Protein AF-A0A832EN21-F1 (afdb_monomer_lite)

Structure (mmCIF, N/CA/C/O backbone):
data_AF-A0A832EN21-F1
#
_entry.id   AF-A0A832EN21-F1
#
loop_
_atom_site.group_PDB
_atom_site.id
_atom_site.type_symbol
_atom_site.label_atom_id
_atom_site.label_alt_id
_atom_site.label_comp_id
_atom_site.label_asym_id
_atom_site.label_entity_id
_atom_site.label_seq_id
_atom_site.pdbx_PDB_ins_code
_atom_site.Cartn_x
_atom_site.Cartn_y
_atom_site.Cartn_z
_atom_site.occupancy
_atom_site.B_iso_or_equiv
_atom_site.auth_seq_id
_atom_site.auth_comp_id
_atom_site.auth_asym_id
_atom_site.auth_atom_id
_atom_site.pdbx_PDB_model_num
ATOM 1 N N . ALA A 1 1 ? -21.993 13.670 11.247 1.00 65.75 1 ALA A N 1
ATOM 2 C CA . ALA A 1 1 ? -22.949 13.186 12.276 1.00 65.75 1 ALA A CA 1
ATOM 3 C C . ALA A 1 1 ? -23.678 11.908 11.841 1.00 65.75 1 ALA A C 1
ATOM 5 O O . ALA A 1 1 ? -23.383 10.857 12.395 1.00 65.75 1 ALA A O 1
ATOM 6 N N . ALA A 1 2 ? -24.579 11.942 10.846 1.00 75.06 2 ALA A N 1
ATOM 7 C CA . ALA A 1 2 ? -25.246 10.722 10.356 1.00 75.06 2 ALA A CA 1
ATOM 8 C C . ALA A 1 2 ? -24.295 9.800 9.564 1.00 75.06 2 ALA A C 1
ATOM 10 O O . ALA A 1 2 ? -24.252 8.598 9.813 1.00 75.06 2 ALA A O 1
ATOM 11 N N . HIS A 1 3 ? -23.474 10.382 8.680 1.00 82.56 3 HIS A N 1
ATOM 12 C CA . HIS A 1 3 ? -22.449 9.660 7.919 1.00 82.56 3 HIS A CA 1
ATOM 13 C C . HIS A 1 3 ? -21.418 8.976 8.836 1.00 82.56 3 HIS A C 1
ATOM 15 O O . HIS A 1 3 ? -21.145 7.794 8.669 1.00 82.56 3 HIS A O 1
ATOM 21 N N . ASP A 1 4 ? -20.924 9.672 9.865 1.00 88.00 4 ASP A N 1
ATOM 22 C CA . ASP A 1 4 ? -19.976 9.139 10.856 1.00 88.00 4 ASP A CA 1
ATOM 23 C C . ASP A 1 4 ? -20.542 7.911 11.583 1.00 88.00 4 ASP A C 1
ATOM 25 O O . ASP A 1 4 ? -19.839 6.921 11.768 1.00 88.00 4 ASP A O 1
ATOM 29 N N . LYS A 1 5 ? -21.830 7.945 11.957 1.00 88.50 5 LYS A N 1
ATOM 30 C CA . LYS A 1 5 ? -22.498 6.823 12.627 1.00 88.50 5 LYS A CA 1
ATOM 31 C C . LYS A 1 5 ? -22.620 5.607 11.707 1.00 88.50 5 LYS A C 1
ATOM 33 O O . LYS A 1 5 ? -22.396 4.487 12.159 1.00 88.50 5 LYS A O 1
ATOM 38 N N . ALA A 1 6 ? -22.954 5.822 10.434 1.00 91.88 6 ALA A N 1
ATOM 39 C CA . ALA A 1 6 ? -23.029 4.749 9.447 1.00 91.88 6 ALA A CA 1
ATOM 40 C C . ALA A 1 6 ? -21.651 4.115 9.194 1.00 91.88 6 ALA A C 1
ATOM 42 O O . ALA A 1 6 ? -21.524 2.893 9.248 1.00 91.88 6 ALA A O 1
ATOM 43 N N . VAL A 1 7 ? -20.612 4.938 9.003 1.00 90.81 7 VAL A N 1
ATOM 44 C CA . VAL A 1 7 ? -19.226 4.473 8.828 1.00 90.81 7 VAL A CA 1
ATOM 45 C C . VAL A 1 7 ? -18.762 3.688 10.051 1.00 90.81 7 VAL A C 1
ATOM 47 O O . VAL A 1 7 ? -18.293 2.564 9.911 1.00 90.81 7 VAL A O 1
ATOM 50 N N . HIS A 1 8 ? -18.950 4.226 11.256 1.00 95.00 8 HIS A N 1
ATOM 51 C CA . HIS A 1 8 ? -18.563 3.534 12.482 1.00 95.00 8 HIS A CA 1
ATOM 52 C C . HIS A 1 8 ? -19.298 2.199 12.655 1.00 95.00 8 HIS A C 1
ATOM 54 O O . HIS A 1 8 ? -18.676 1.186 12.969 1.00 95.00 8 HIS A O 1
ATOM 60 N N . GLY A 1 9 ? -20.610 2.170 12.391 1.00 96.50 9 GLY A N 1
ATOM 61 C CA . GLY A 1 9 ? -21.402 0.942 12.433 1.00 96.50 9 GLY A CA 1
ATOM 62 C C . GLY A 1 9 ? -20.888 -0.124 11.462 1.00 96.50 9 GLY A C 1
ATOM 63 O O . GLY A 1 9 ? -20.750 -1.286 11.847 1.00 96.50 9 GLY A O 1
ATOM 64 N N . PHE A 1 10 ? -20.538 0.273 10.237 1.00 96.00 10 PHE A N 1
ATOM 65 C CA . PHE A 1 1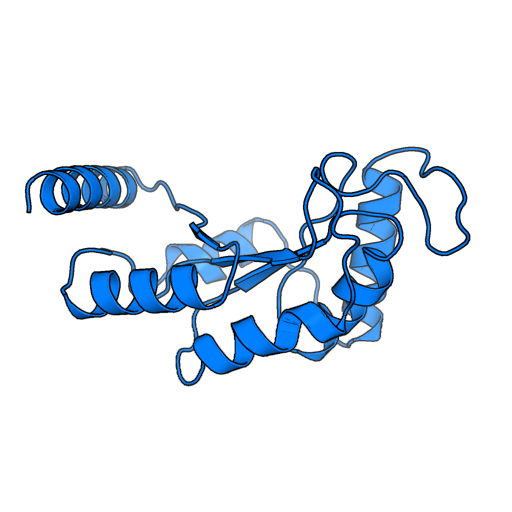0 ? -19.942 -0.620 9.245 1.00 96.00 10 PHE A CA 1
ATOM 66 C C . PHE A 1 10 ? -18.578 -1.157 9.696 1.00 96.00 10 PHE A C 1
ATOM 68 O O . PHE A 1 10 ? -18.353 -2.365 9.670 1.00 96.00 10 PHE A O 1
ATOM 75 N N . LEU A 1 11 ? -17.685 -0.293 10.184 1.00 96.06 11 LEU A N 1
ATOM 76 C CA . LEU A 1 11 ? -16.359 -0.709 10.648 1.00 96.06 11 LEU A CA 1
ATOM 77 C C . LEU A 1 11 ? -16.427 -1.623 11.882 1.00 96.06 11 LEU A C 1
ATOM 79 O O . LEU A 1 11 ? -15.644 -2.567 11.995 1.00 96.06 11 LEU A O 1
ATOM 83 N N . LEU A 1 12 ? -17.384 -1.395 12.787 1.00 96.38 12 LEU A N 1
ATOM 84 C CA . LEU A 1 12 ? -17.645 -2.303 13.906 1.00 96.38 12 LEU A CA 1
ATOM 85 C C . LEU A 1 12 ? -18.131 -3.670 13.428 1.00 96.38 12 LEU A C 1
ATOM 87 O O . LEU A 1 12 ? -17.735 -4.688 13.994 1.00 96.38 12 LEU A O 1
ATOM 91 N N . TRP A 1 13 ? -18.991 -3.706 12.410 1.00 97.31 13 TRP A N 1
ATOM 92 C CA . TRP A 1 13 ? -19.431 -4.960 11.810 1.00 97.31 13 TRP A CA 1
ATOM 93 C C . TRP A 1 13 ? -18.259 -5.726 11.178 1.00 97.31 13 TRP A C 1
ATOM 95 O O . TRP A 1 13 ? -18.125 -6.920 11.445 1.00 97.31 13 TRP A O 1
ATOM 105 N N . LEU A 1 14 ? -17.366 -5.046 10.445 1.00 96.12 14 LEU A N 1
ATOM 106 C CA . LEU A 1 14 ? -16.139 -5.652 9.909 1.00 96.12 14 LEU A CA 1
ATOM 107 C C . LEU A 1 14 ? -15.291 -6.273 11.026 1.00 96.12 14 LEU A C 1
ATOM 109 O O . LEU A 1 14 ? -14.972 -7.458 10.971 1.00 96.12 14 LEU A O 1
ATOM 113 N N . LYS A 1 15 ? -15.015 -5.510 12.094 1.00 93.25 15 LYS A N 1
ATOM 114 C CA . LYS A 1 15 ? -14.252 -6.013 13.246 1.00 93.25 15 LYS A CA 1
ATOM 115 C C . LYS A 1 15 ? -14.908 -7.244 13.879 1.00 93.25 15 LYS A C 1
ATOM 117 O O . LYS A 1 15 ? -14.237 -8.242 14.116 1.00 93.25 15 LYS A O 1
ATOM 122 N N . LYS A 1 16 ? -16.224 -7.205 14.118 1.00 95.31 16 LYS A N 1
ATOM 123 C CA . LYS A 1 16 ? -16.978 -8.318 14.731 1.00 95.31 16 LYS A CA 1
ATOM 124 C C . LYS A 1 16 ? -17.014 -9.581 13.872 1.00 95.31 16 LYS A C 1
ATOM 126 O O . LYS A 1 16 ? -17.159 -10.669 14.416 1.00 95.31 16 LYS A O 1
ATOM 131 N N . THR A 1 17 ? -16.914 -9.439 12.554 1.00 96.06 17 THR A N 1
ATOM 132 C CA . THR A 1 17 ? -16.940 -10.554 11.596 1.00 96.06 17 THR A CA 1
ATOM 133 C C . THR A 1 17 ? -15.545 -11.036 11.196 1.00 96.06 17 THR A C 1
ATOM 135 O O . THR A 1 17 ? -15.431 -11.938 10.371 1.00 96.06 17 THR A O 1
ATOM 138 N N . GLY A 1 18 ? -14.481 -10.471 11.781 1.00 91.12 18 GLY A N 1
ATOM 139 C CA . GLY A 1 18 ? -13.101 -10.837 11.453 1.00 91.12 18 GLY A CA 1
ATOM 140 C C . GLY A 1 18 ? -12.649 -10.355 10.071 1.00 91.12 18 GLY A C 1
ATOM 141 O O . GLY A 1 18 ? -11.702 -10.906 9.513 1.00 91.12 18 GLY A O 1
ATOM 142 N N . ILE A 1 19 ? -13.316 -9.345 9.504 1.00 93.19 19 ILE A N 1
ATOM 143 C CA . ILE A 1 19 ? -12.929 -8.736 8.232 1.00 93.19 19 ILE A CA 1
ATOM 144 C C . ILE A 1 19 ? -12.003 -7.563 8.514 1.00 93.19 19 ILE A C 1
ATOM 146 O O . ILE A 1 19 ? -12.347 -6.628 9.240 1.00 93.19 19 ILE A O 1
ATOM 150 N N . TRP A 1 20 ? -10.845 -7.581 7.867 1.00 91.12 20 TRP A N 1
ATOM 151 C CA . TRP A 1 20 ? -9.901 -6.485 7.945 1.00 91.12 20 TRP A CA 1
ATOM 152 C C . TRP A 1 20 ? -9.991 -5.568 6.721 1.00 91.12 20 TRP A C 1
ATOM 154 O O . TRP A 1 20 ? -9.616 -5.979 5.620 1.00 91.12 20 TRP A O 1
ATOM 164 N N . PRO A 1 21 ? -10.433 -4.310 6.894 1.00 93.75 21 PRO A N 1
ATOM 165 C CA . PRO A 1 21 ? -10.328 -3.301 5.851 1.00 93.75 21 PRO A CA 1
ATOM 166 C C . PRO A 1 21 ? -8.894 -2.797 5.623 1.00 93.75 21 PRO A C 1
ATOM 168 O O . PRO A 1 21 ? -8.209 -2.349 6.542 1.00 93.75 21 PRO A O 1
ATOM 171 N N . GLN A 1 22 ? -8.496 -2.735 4.356 1.00 95.69 22 GLN A N 1
ATOM 172 C CA . GLN A 1 22 ? -7.414 -1.865 3.907 1.00 95.69 22 GLN A CA 1
ATOM 173 C C . GLN A 1 22 ? -8.005 -0.500 3.525 1.00 95.69 22 GLN A C 1
ATOM 175 O O . GLN A 1 22 ? -8.864 -0.411 2.648 1.00 95.69 22 GLN A O 1
ATOM 180 N N . PHE A 1 23 ? -7.559 0.562 4.191 1.00 96.94 23 PHE A N 1
ATOM 181 C CA . PHE A 1 23 ? -7.996 1.932 3.941 1.00 96.94 23 PHE A CA 1
ATOM 182 C C . PHE A 1 23 ? -7.195 2.523 2.782 1.00 96.94 23 PHE A C 1
ATOM 184 O O . PHE A 1 23 ? -5.980 2.689 2.879 1.00 96.94 23 PHE A O 1
ATOM 191 N N . ILE A 1 24 ? -7.878 2.836 1.683 1.00 97.06 24 ILE A N 1
ATOM 192 C CA . ILE A 1 24 ? -7.267 3.451 0.502 1.00 97.06 24 ILE A CA 1
ATOM 193 C C . ILE A 1 24 ? -7.197 4.964 0.715 1.00 97.06 24 ILE A C 1
ATOM 195 O O . ILE A 1 24 ? -8.202 5.590 1.047 1.00 97.06 24 ILE A O 1
ATOM 199 N N . VAL A 1 25 ? -6.008 5.533 0.534 1.00 96.38 25 VAL A N 1
ATOM 200 C CA . VAL A 1 25 ? -5.691 6.937 0.810 1.00 96.38 25 VAL A CA 1
ATOM 201 C C . VAL A 1 25 ? -5.087 7.546 -0.457 1.00 96.38 25 VAL A C 1
ATOM 203 O O . VAL A 1 25 ? -4.049 7.077 -0.934 1.00 96.38 25 VAL A O 1
ATOM 206 N N . TYR A 1 26 ? -5.725 8.580 -1.012 1.00 95.12 26 TYR A N 1
ATOM 207 C CA . TYR A 1 26 ? -5.331 9.175 -2.297 1.00 95.12 26 TYR A CA 1
ATOM 208 C C . TYR A 1 26 ? -4.450 10.416 -2.164 1.00 95.12 26 TYR A C 1
ATOM 210 O O . TYR A 1 26 ? -3.808 10.821 -3.136 1.00 95.12 26 TYR A O 1
ATOM 218 N N . ASP A 1 27 ? -4.427 11.029 -0.983 1.00 94.50 27 ASP A N 1
ATOM 219 C CA . ASP A 1 27 ? -3.538 12.133 -0.639 1.00 94.50 27 ASP A CA 1
ATOM 220 C C . ASP A 1 27 ? -3.362 12.276 0.884 1.00 94.50 27 ASP A C 1
ATOM 222 O O . ASP A 1 27 ? -3.954 11.557 1.692 1.00 94.50 27 ASP A O 1
ATOM 226 N N . ALA A 1 28 ? -2.521 13.226 1.295 1.00 93.50 28 ALA A N 1
ATOM 227 C CA . ALA A 1 28 ? -2.285 13.520 2.706 1.00 93.50 28 ALA A CA 1
ATOM 228 C C . ALA A 1 28 ? -3.548 14.008 3.451 1.00 93.50 28 ALA A C 1
ATOM 230 O O . ALA A 1 28 ? -3.641 13.829 4.666 1.00 93.50 28 ALA A O 1
ATOM 231 N N . GLY A 1 29 ? -4.520 14.604 2.752 1.00 95.75 29 GLY A N 1
ATOM 232 C CA . GLY A 1 29 ? -5.781 15.065 3.335 1.00 95.75 29 GLY A CA 1
ATOM 233 C C . GLY A 1 29 ? -6.688 13.905 3.744 1.00 95.75 29 GLY A C 1
ATOM 234 O O . GLY A 1 29 ? -7.263 13.929 4.836 1.00 95.75 29 GLY A O 1
ATOM 235 N N . ASP A 1 30 ? -6.750 12.847 2.932 1.00 95.75 30 ASP A N 1
ATOM 236 C CA . ASP A 1 30 ? -7.429 11.598 3.299 1.00 95.75 30 ASP A CA 1
ATOM 237 C C . ASP A 1 30 ? -6.832 10.990 4.575 1.00 95.75 30 ASP A C 1
ATOM 239 O O . ASP A 1 30 ? -7.565 10.560 5.471 1.00 95.75 30 ASP A O 1
ATOM 243 N N . LEU A 1 31 ? -5.500 11.007 4.703 1.00 95.06 31 LEU A N 1
ATOM 244 C CA . LEU A 1 31 ? -4.824 10.482 5.887 1.00 95.06 31 LEU A CA 1
ATOM 245 C C . LEU A 1 31 ? -5.110 11.326 7.133 1.00 95.06 31 LEU A C 1
ATOM 247 O O . LEU A 1 31 ? -5.390 10.776 8.198 1.00 95.06 31 LEU A O 1
ATOM 251 N N . GLN A 1 32 ? -5.104 12.654 7.010 1.00 95.25 32 GLN A N 1
ATOM 252 C CA . GLN A 1 32 ? -5.491 13.552 8.103 1.00 95.25 32 GLN A CA 1
ATOM 253 C C . GLN A 1 32 ? -6.930 13.295 8.561 1.00 95.25 32 GLN A C 1
ATOM 255 O O . GLN A 1 32 ? -7.193 13.227 9.763 1.00 95.25 32 GLN A O 1
ATOM 260 N N . ARG A 1 33 ? -7.857 13.078 7.621 1.00 94.44 33 ARG A N 1
ATOM 261 C CA . ARG A 1 33 ? -9.239 12.711 7.945 1.00 94.44 33 ARG A CA 1
ATOM 262 C C . ARG A 1 33 ? -9.310 11.364 8.662 1.00 94.44 33 ARG A C 1
ATOM 264 O O . ARG A 1 33 ? -10.020 11.251 9.657 1.00 94.44 33 ARG A O 1
ATOM 271 N N . LEU A 1 34 ? -8.578 10.353 8.197 1.00 95.38 34 LEU A N 1
ATOM 272 C CA . LEU A 1 34 ? -8.538 9.047 8.859 1.00 95.38 34 LEU A CA 1
ATOM 273 C C . LEU A 1 34 ? -7.994 9.158 10.294 1.00 95.38 34 LEU A C 1
ATOM 275 O O . LEU A 1 34 ? -8.541 8.533 11.201 1.00 95.38 34 LEU A O 1
ATOM 279 N N . ARG A 1 35 ? -6.973 9.997 10.515 1.00 95.00 35 ARG A N 1
ATOM 280 C CA . ARG A 1 35 ? -6.425 10.303 11.846 1.00 95.00 35 ARG A CA 1
ATOM 281 C C . ARG A 1 35 ? -7.447 10.966 12.765 1.00 95.00 35 ARG A C 1
ATOM 283 O O . ARG A 1 35 ? -7.553 10.548 13.914 1.00 95.00 35 ARG A O 1
ATOM 290 N N . ASP A 1 36 ? -8.210 11.945 12.276 1.00 94.81 36 ASP A N 1
ATOM 291 C CA . ASP A 1 36 ? -9.306 12.560 13.043 1.00 94.81 36 ASP A CA 1
ATOM 292 C C . ASP A 1 36 ? -10.352 11.514 13.453 1.00 94.81 36 ASP A C 1
ATOM 294 O O . ASP A 1 36 ? -10.687 11.384 14.630 1.00 94.81 36 ASP A O 1
ATOM 298 N N . LEU A 1 37 ? -10.814 10.703 12.496 1.00 94.50 37 LEU A N 1
ATOM 299 C CA . LEU A 1 37 ? -11.799 9.652 12.757 1.00 94.50 37 LEU A CA 1
ATOM 300 C C . LEU A 1 37 ? -11.280 8.623 13.770 1.00 94.50 37 LEU A C 1
ATOM 302 O O . LEU A 1 37 ? -12.029 8.199 14.650 1.00 94.50 37 LEU A O 1
ATOM 306 N N . HIS A 1 38 ? -10.006 8.239 13.673 1.00 95.38 38 HIS A N 1
ATOM 307 C CA . HIS A 1 38 ? -9.367 7.343 14.634 1.00 95.38 38 HIS A CA 1
ATOM 308 C C . HIS A 1 38 ? -9.257 7.988 16.024 1.00 95.38 38 HIS A C 1
ATOM 310 O O . HIS A 1 38 ? -9.661 7.379 17.010 1.00 95.38 38 HIS A O 1
ATOM 316 N N . GLY A 1 39 ? -8.798 9.242 16.116 1.00 94.56 39 GLY A N 1
ATOM 317 C CA . GLY A 1 39 ? -8.706 9.985 17.379 1.00 94.56 39 GLY A CA 1
ATOM 318 C C . GLY A 1 39 ? -10.060 10.202 18.064 1.00 94.56 39 GLY A C 1
ATOM 319 O O . GLY A 1 39 ? -10.136 10.265 19.288 1.00 94.56 39 GLY A O 1
ATOM 320 N N . ARG A 1 40 ? -11.146 10.242 17.286 1.00 94.50 40 ARG A N 1
ATOM 321 C CA . ARG A 1 40 ? -12.534 10.308 17.770 1.00 94.50 40 ARG A CA 1
ATOM 322 C C . ARG A 1 40 ? -13.145 8.937 18.091 1.00 94.50 40 ARG A C 1
ATOM 324 O O . ARG A 1 40 ? -14.327 8.870 18.419 1.00 94.50 40 ARG A O 1
ATOM 331 N N . GLY A 1 41 ? -12.382 7.848 17.970 1.00 93.75 41 GLY A N 1
ATOM 332 C CA . GLY A 1 41 ? -12.833 6.482 18.259 1.00 93.75 41 GLY A CA 1
ATOM 333 C C . GLY A 1 41 ? -13.771 5.877 17.207 1.00 93.75 41 GLY A C 1
ATOM 334 O O . GLY A 1 41 ? -14.410 4.857 17.463 1.00 93.75 41 GLY A O 1
ATOM 335 N N . LEU A 1 42 ? -13.881 6.483 16.020 1.00 95.12 42 LEU A N 1
ATOM 336 C CA . LEU A 1 42 ? -14.769 5.993 14.961 1.00 95.12 42 LEU A CA 1
ATOM 337 C C . LEU A 1 42 ? -14.155 4.842 14.159 1.00 95.12 42 LEU A C 1
ATOM 339 O O . LEU A 1 42 ? -14.902 4.034 13.606 1.00 95.12 42 LEU A O 1
ATOM 343 N N . ILE A 1 43 ? -12.824 4.746 14.119 1.00 95.69 43 ILE A N 1
ATOM 344 C CA . ILE A 1 43 ? -12.096 3.626 13.515 1.00 95.69 43 ILE A CA 1
ATOM 345 C C . ILE A 1 43 ? -11.777 2.611 14.623 1.00 95.69 43 ILE A C 1
ATOM 347 O O . ILE A 1 43 ? -10.934 2.897 15.466 1.00 95.69 43 ILE A O 1
ATOM 351 N N . PRO A 1 44 ? -12.423 1.432 14.662 1.00 94.69 44 PRO A N 1
ATOM 352 C CA . PRO A 1 44 ? -12.275 0.484 15.764 1.00 94.69 44 PRO A CA 1
ATOM 353 C C . PRO A 1 44 ? -11.039 -0.425 15.628 1.00 94.69 44 PRO A C 1
ATOM 355 O O . PRO A 1 44 ? -11.008 -1.490 16.240 1.00 94.69 44 PRO A O 1
ATOM 358 N N . PHE A 1 45 ? -10.044 -0.052 14.824 1.00 93.00 45 PHE A N 1
ATOM 359 C CA . PHE A 1 45 ? -8.817 -0.821 14.580 1.00 93.00 45 PHE A CA 1
ATOM 360 C C . PHE A 1 45 ? -7.641 -0.037 15.156 1.00 93.00 45 PHE A C 1
ATOM 362 O O . PHE A 1 45 ? -7.507 1.132 14.804 1.00 93.00 45 PHE A O 1
ATOM 369 N N . GLU A 1 46 ? -6.815 -0.646 16.014 1.00 91.81 46 GLU A N 1
ATOM 370 C CA . GLU A 1 46 ? -5.728 0.083 16.694 1.00 91.81 46 GLU A CA 1
ATOM 371 C C . GLU A 1 46 ? -4.647 0.507 15.697 1.00 91.81 46 GLU A C 1
ATOM 373 O O . GLU A 1 46 ? -4.080 1.599 15.783 1.00 91.81 46 GLU A O 1
ATOM 378 N N . ARG A 1 47 ? -4.402 -0.353 14.700 1.00 93.31 47 ARG A N 1
ATOM 379 C CA . ARG A 1 47 ? -3.476 -0.100 13.594 1.00 93.31 47 ARG A CA 1
ATOM 380 C C . ARG A 1 47 ? -4.181 -0.254 12.239 1.00 93.31 47 ARG A C 1
ATOM 382 O O . ARG A 1 47 ? -4.097 -1.316 11.618 1.00 93.31 47 ARG A O 1
ATOM 389 N N . PRO A 1 48 ? -4.886 0.785 11.750 1.00 94.62 48 PRO A N 1
ATOM 390 C CA . PRO A 1 48 ? -5.487 0.790 10.419 1.00 94.62 48 PRO A CA 1
ATOM 391 C C . PRO A 1 48 ? -4.456 0.444 9.338 1.00 94.62 48 PRO A C 1
ATOM 393 O O . PRO A 1 48 ? -3.395 1.056 9.278 1.00 94.62 48 PRO A O 1
ATOM 396 N N . TRP A 1 49 ? -4.765 -0.516 8.465 1.00 95.69 49 TRP A N 1
ATOM 397 C CA . TRP A 1 49 ? -3.869 -0.866 7.359 1.00 95.69 49 TRP A CA 1
ATOM 398 C C . TRP A 1 49 ? -4.110 0.060 6.178 1.00 95.69 49 TRP A C 1
ATOM 400 O O . TRP A 1 49 ? -5.226 0.121 5.663 1.00 95.69 49 TRP A O 1
ATOM 410 N N . LEU A 1 50 ? -3.072 0.751 5.722 1.00 97.81 50 LEU A N 1
ATOM 411 C CA . LEU A 1 50 ? -3.185 1.776 4.688 1.00 97.81 50 LEU A CA 1
ATOM 412 C C . LEU A 1 50 ? -2.747 1.258 3.316 1.00 97.81 50 LEU A C 1
ATOM 414 O O . LEU A 1 50 ? -1.816 0.460 3.201 1.00 97.81 50 LEU A O 1
ATOM 418 N N . LEU A 1 51 ? -3.382 1.769 2.264 1.00 98.06 51 LEU A N 1
ATOM 419 C CA . LEU A 1 51 ? -2.882 1.719 0.894 1.00 98.06 51 LEU A CA 1
ATOM 420 C C . LEU A 1 51 ? -2.740 3.145 0.366 1.00 98.06 51 LEU A C 1
ATOM 422 O O . LEU A 1 51 ? -3.741 3.812 0.106 1.00 98.06 51 LEU A O 1
ATOM 426 N N . PHE A 1 52 ? -1.502 3.594 0.190 1.00 98.06 52 PHE A N 1
ATOM 427 C CA . PHE A 1 52 ? -1.198 4.860 -0.465 1.00 98.06 52 PHE A CA 1
ATOM 428 C C . PHE A 1 52 ? -1.256 4.691 -1.977 1.00 98.06 52 PHE A C 1
ATOM 430 O O . PHE A 1 52 ? -0.613 3.798 -2.537 1.00 98.06 52 PHE A O 1
ATOM 437 N N . VAL A 1 53 ? -2.023 5.561 -2.627 1.00 96.38 53 VAL A N 1
ATOM 438 C CA . VAL A 1 53 ? -2.184 5.561 -4.079 1.00 96.38 53 VAL A CA 1
ATOM 439 C C . VAL A 1 53 ? -1.305 6.646 -4.684 1.00 96.38 53 VAL A C 1
ATOM 441 O O . VAL A 1 53 ? -1.586 7.835 -4.539 1.00 96.38 53 VAL A O 1
ATOM 444 N N . LEU A 1 54 ? -0.248 6.240 -5.385 1.00 95.94 54 LEU A N 1
ATOM 445 C CA . LEU A 1 54 ? 0.584 7.152 -6.165 1.00 95.94 54 LEU A CA 1
ATOM 446 C C . LEU A 1 54 ? 0.077 7.187 -7.609 1.00 95.94 54 LEU A C 1
ATOM 448 O O . LEU A 1 54 ? -0.215 6.147 -8.204 1.00 95.94 54 LEU A O 1
ATOM 452 N N . GLY A 1 55 ? -0.029 8.388 -8.178 1.00 88.94 55 GLY A N 1
ATOM 453 C CA . GLY A 1 55 ? -0.605 8.580 -9.511 1.00 88.94 55 GLY A CA 1
ATOM 454 C C . GLY A 1 55 ? -2.115 8.301 -9.585 1.00 88.94 55 GLY A C 1
ATOM 455 O O . GLY A 1 55 ? -2.768 7.984 -8.594 1.00 88.94 55 GLY A O 1
ATOM 456 N N . ARG A 1 56 ? -2.707 8.506 -10.771 1.00 79.88 56 ARG A N 1
ATOM 457 C CA . ARG A 1 56 ? -4.152 8.357 -11.039 1.00 79.88 56 ARG A CA 1
ATOM 458 C C . ARG A 1 56 ? -4.395 8.007 -12.505 1.00 79.88 56 ARG A C 1
ATOM 460 O O . ARG A 1 56 ? -3.684 8.507 -13.377 1.00 79.88 56 ARG A O 1
ATOM 467 N N . TYR A 1 57 ? -5.491 7.298 -12.787 1.00 60.81 57 TYR A N 1
ATOM 468 C CA . TYR A 1 57 ? -5.982 7.064 -14.155 1.00 60.81 57 TYR A CA 1
ATOM 469 C C . TYR A 1 57 ? -6.180 8.359 -14.965 1.00 60.81 57 TYR A C 1
ATOM 471 O O . TYR A 1 57 ? -5.938 8.380 -16.166 1.00 60.81 57 TYR A O 1
ATOM 479 N N . SER A 1 58 ? -6.578 9.458 -14.313 1.00 59.31 58 SER A N 1
ATOM 480 C CA . SER A 1 58 ? -6.946 10.725 -14.961 1.00 59.31 58 SER A CA 1
ATOM 481 C C . SER A 1 58 ? -5.765 11.630 -15.353 1.00 59.31 58 SER A C 1
ATOM 483 O O . SER A 1 58 ? -5.976 12.813 -15.604 1.00 59.31 58 SER A O 1
ATOM 485 N N . GLY A 1 59 ? -4.529 11.112 -15.389 1.00 56.91 59 GLY A N 1
ATOM 486 C CA . GLY A 1 59 ? -3.385 11.821 -15.988 1.00 56.91 59 GLY A CA 1
ATOM 487 C C . GLY A 1 59 ? -2.156 12.030 -15.097 1.00 56.91 59 GLY A C 1
ATOM 488 O O . GLY A 1 59 ? -1.168 12.594 -15.562 1.00 56.91 59 GLY A O 1
ATOM 489 N N . GLY A 1 60 ? -2.163 11.559 -13.847 1.00 67.38 60 GLY A N 1
ATOM 490 C CA . GLY A 1 60 ? -0.985 11.609 -12.973 1.00 67.38 60 GLY A CA 1
ATOM 491 C C . GLY A 1 60 ? -0.164 10.324 -13.069 1.00 67.38 60 GLY A C 1
ATOM 492 O O . GLY A 1 60 ? -0.603 9.292 -12.568 1.00 67.38 60 GLY A O 1
ATOM 493 N N . ARG A 1 61 ? 1.027 10.366 -13.680 1.00 81.81 61 ARG A N 1
ATOM 494 C CA . ARG A 1 61 ? 1.990 9.250 -13.604 1.00 81.81 61 ARG A CA 1
ATOM 495 C C . ARG A 1 61 ? 2.723 9.298 -12.268 1.00 81.81 61 ARG A C 1
ATOM 497 O O . ARG A 1 61 ? 3.227 10.358 -11.904 1.00 81.81 61 ARG A O 1
ATOM 504 N N . SER A 1 62 ? 2.830 8.153 -11.603 1.00 92.25 62 SER A N 1
ATOM 505 C CA . SER A 1 62 ? 3.501 8.050 -10.304 1.00 92.25 62 SER A CA 1
ATOM 506 C C . SER A 1 62 ? 4.974 8.426 -10.376 1.00 92.25 62 SER A C 1
ATOM 508 O O . SER A 1 62 ? 5.676 8.101 -11.342 1.00 92.25 62 SER A O 1
ATOM 510 N N . LYS A 1 63 ? 5.468 9.055 -9.315 1.00 95.25 63 LYS A N 1
ATOM 511 C CA . LYS A 1 63 ? 6.888 9.250 -9.039 1.00 95.25 63 LYS A CA 1
ATOM 512 C C . LYS A 1 63 ? 7.196 8.727 -7.633 1.00 95.25 63 LYS A C 1
ATOM 514 O O . LYS A 1 63 ? 6.357 8.844 -6.748 1.00 95.25 63 LYS A O 1
ATOM 519 N N . PRO A 1 64 ? 8.414 8.218 -7.381 1.00 96.44 64 PRO A N 1
ATOM 520 C CA . PRO A 1 64 ? 8.827 7.828 -6.033 1.00 96.44 64 PRO A CA 1
ATOM 521 C C . PRO A 1 64 ? 8.662 8.954 -5.004 1.00 96.44 64 PRO A C 1
ATOM 523 O O . PRO A 1 64 ? 8.265 8.678 -3.882 1.00 96.44 64 PRO A O 1
ATOM 526 N N . ALA A 1 65 ? 8.898 10.200 -5.442 1.00 96.06 65 ALA A N 1
ATOM 527 C CA . ALA A 1 65 ? 8.771 11.425 -4.651 1.00 96.06 65 ALA A CA 1
ATOM 528 C C . ALA A 1 65 ? 7.321 11.779 -4.236 1.00 96.06 65 ALA A C 1
ATOM 530 O O . ALA A 1 65 ? 7.094 12.732 -3.491 1.00 96.06 65 ALA A O 1
ATOM 531 N N . ASP A 1 66 ? 6.327 11.061 -4.767 1.00 95.69 66 ASP A N 1
ATOM 532 C CA . ASP A 1 66 ? 4.926 11.268 -4.403 1.00 95.69 66 ASP A CA 1
ATOM 533 C C . ASP A 1 66 ? 4.581 10.560 -3.077 1.00 95.69 66 ASP A C 1
ATOM 535 O O . ASP A 1 66 ? 3.493 10.764 -2.542 1.00 95.69 66 ASP A O 1
ATOM 539 N N . LEU A 1 67 ? 5.483 9.731 -2.533 1.00 96.81 67 LEU A N 1
ATOM 540 C CA . LEU A 1 67 ? 5.278 8.988 -1.286 1.00 96.81 67 LEU A CA 1
ATOM 541 C C . LEU A 1 67 ? 5.477 9.865 -0.040 1.00 96.81 67 LEU A C 1
ATOM 543 O O . LEU A 1 67 ? 4.831 9.669 0.989 1.00 96.81 67 LEU A O 1
ATOM 547 N N . GLU A 1 68 ? 6.370 10.842 -0.124 1.00 95.94 68 GLU A N 1
ATOM 548 C CA . GLU A 1 68 ? 6.841 11.670 0.981 1.00 95.94 68 GLU A CA 1
ATOM 549 C C . GLU A 1 68 ? 5.706 12.414 1.704 1.00 95.94 68 GLU A C 1
ATOM 551 O O . GLU A 1 68 ? 5.692 12.377 2.938 1.00 95.94 68 GLU A O 1
ATOM 556 N N . PRO A 1 69 ? 4.718 13.026 1.014 1.00 95.88 69 PRO A N 1
ATOM 557 C CA . PRO A 1 69 ? 3.589 13.663 1.688 1.00 95.88 69 PRO A CA 1
ATOM 558 C C . PRO A 1 69 ? 2.774 12.696 2.556 1.00 95.88 69 PRO A C 1
ATOM 560 O O . PRO A 1 69 ? 2.314 13.085 3.630 1.00 95.88 69 PRO A O 1
ATOM 563 N N . PHE A 1 70 ? 2.619 11.435 2.134 1.00 97.25 70 PHE A N 1
ATOM 564 C CA . PHE A 1 70 ? 1.908 10.421 2.916 1.00 97.25 70 PHE A CA 1
ATOM 565 C C . PHE A 1 70 ? 2.686 10.046 4.175 1.00 97.25 70 PHE A C 1
ATOM 567 O O . PHE A 1 70 ? 2.109 10.015 5.258 1.00 97.25 70 PHE A O 1
ATOM 574 N N . LEU A 1 71 ? 3.998 9.814 4.059 1.00 96.50 71 LEU A N 1
ATOM 575 C CA . LEU A 1 71 ? 4.843 9.457 5.205 1.00 96.50 71 LEU A CA 1
ATOM 576 C C . LEU A 1 71 ? 4.924 10.595 6.227 1.00 96.50 71 LEU A C 1
ATOM 578 O O . LEU A 1 71 ? 4.815 10.355 7.430 1.00 96.50 71 LEU A O 1
ATOM 582 N N . ALA A 1 72 ? 5.039 11.839 5.754 1.00 95.94 72 ALA A N 1
ATOM 583 C CA . ALA A 1 72 ? 5.009 13.017 6.614 1.00 95.94 72 ALA A CA 1
ATOM 584 C C . ALA A 1 72 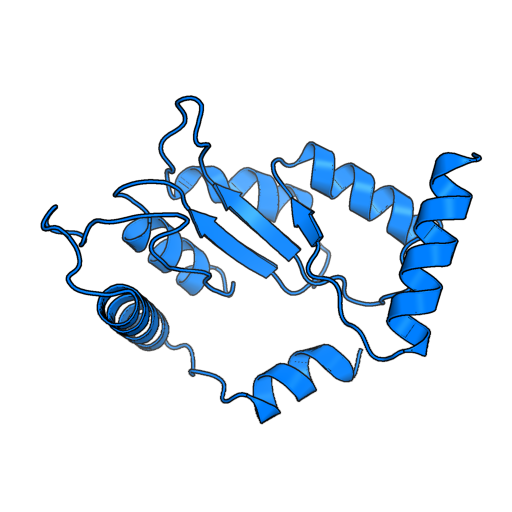? 3.667 13.147 7.356 1.00 95.94 72 ALA A C 1
ATOM 586 O O . ALA A 1 72 ? 3.645 13.450 8.547 1.00 95.94 72 ALA A O 1
ATOM 587 N N . ALA A 1 73 ? 2.550 12.880 6.673 1.00 95.44 73 ALA A N 1
ATOM 588 C CA . ALA A 1 73 ? 1.220 12.905 7.275 1.00 95.44 73 ALA A CA 1
ATOM 589 C C . ALA A 1 73 ? 0.924 11.684 8.165 1.00 95.44 73 ALA A C 1
ATOM 591 O O . ALA A 1 73 ? 0.042 11.767 9.022 1.00 95.44 73 ALA A O 1
ATOM 592 N N . LEU A 1 74 ? 1.639 10.568 7.997 1.00 96.00 74 LEU A N 1
ATOM 593 C CA . LEU A 1 74 ? 1.509 9.385 8.845 1.00 96.00 74 LEU A CA 1
ATOM 594 C C . LEU A 1 74 ? 2.237 9.564 10.179 1.00 96.00 74 LEU A C 1
ATOM 596 O O . LEU A 1 74 ? 1.703 9.201 11.226 1.00 96.00 74 LEU A O 1
ATOM 600 N N . ALA A 1 75 ? 3.429 10.160 10.159 1.00 94.19 75 ALA A N 1
ATOM 601 C CA . ALA A 1 75 ? 4.238 10.337 11.355 1.00 94.19 75 ALA A CA 1
ATOM 602 C C . ALA A 1 75 ? 3.474 11.079 12.486 1.00 94.19 75 ALA A C 1
ATOM 604 O O . ALA A 1 75 ? 2.701 12.015 12.229 1.00 94.19 75 ALA A O 1
ATOM 605 N N . PRO A 1 76 ? 3.666 10.680 13.760 1.00 94.00 76 PRO A N 1
ATOM 606 C CA . PRO A 1 76 ? 4.538 9.605 14.255 1.00 94.00 76 PRO A CA 1
ATOM 607 C C . PRO A 1 76 ? 3.831 8.237 14.386 1.00 94.00 76 PRO A C 1
ATOM 609 O O . PRO A 1 76 ? 4.272 7.398 15.165 1.00 94.00 76 PRO A O 1
ATOM 612 N N . LEU A 1 77 ? 2.699 8.019 13.707 1.00 93.50 77 LEU A N 1
ATOM 613 C CA . LEU A 1 77 ? 1.913 6.792 13.861 1.00 93.50 77 LEU A CA 1
ATOM 614 C C . LEU A 1 77 ? 2.619 5.598 13.211 1.00 93.50 77 LEU A C 1
ATOM 616 O O . LEU A 1 77 ? 3.093 5.692 12.081 1.00 93.50 77 LEU A O 1
ATOM 620 N N . ASP A 1 78 ? 2.608 4.456 13.895 1.00 91.94 78 ASP A N 1
ATOM 621 C CA . ASP A 1 78 ? 3.141 3.185 13.389 1.00 91.94 78 ASP A CA 1
ATOM 622 C C . ASP A 1 78 ? 2.031 2.320 12.763 1.00 91.94 78 ASP A C 1
ATOM 624 O O . ASP A 1 78 ? 1.804 1.160 13.126 1.00 91.94 78 ASP A O 1
ATOM 628 N N . TRP A 1 79 ? 1.247 2.906 11.857 1.00 95.31 79 TRP A N 1
ATOM 629 C CA . TRP A 1 79 ? 0.240 2.150 11.112 1.00 95.31 79 TRP A CA 1
ATOM 630 C C . TRP A 1 79 ? 0.887 1.438 9.923 1.00 95.31 79 TRP A C 1
ATOM 632 O O . TRP A 1 79 ? 1.662 2.062 9.193 1.00 95.31 79 TRP A O 1
ATOM 642 N N . PRO A 1 80 ? 0.581 0.151 9.689 1.00 95.00 80 PRO A N 1
ATOM 643 C CA . PRO A 1 80 ? 1.143 -0.563 8.560 1.00 95.00 80 PRO A CA 1
ATOM 644 C C . PRO A 1 80 ? 0.582 -0.008 7.249 1.00 95.00 80 PRO A C 1
ATOM 646 O O . PRO A 1 80 ? -0.606 0.301 7.135 1.00 95.00 80 PRO A O 1
ATOM 649 N N . TRP A 1 81 ? 1.438 0.105 6.239 1.00 97.44 81 TRP A N 1
ATOM 650 C CA . TRP A 1 81 ? 1.074 0.715 4.967 1.00 97.44 81 TRP A CA 1
ATOM 651 C C . TRP A 1 81 ? 1.674 -0.034 3.783 1.00 97.44 81 TRP A C 1
ATOM 653 O O . TRP A 1 81 ? 2.767 -0.599 3.858 1.00 97.44 81 TRP A O 1
ATOM 663 N N . ALA A 1 82 ? 0.947 -0.019 2.672 1.00 97.88 82 ALA A N 1
ATOM 664 C CA . ALA A 1 82 ? 1.407 -0.446 1.363 1.00 97.88 82 ALA A CA 1
ATOM 665 C C . ALA A 1 82 ? 1.308 0.711 0.363 1.00 97.88 82 ALA A C 1
ATOM 667 O O . ALA A 1 82 ? 0.532 1.643 0.563 1.00 97.88 82 ALA A O 1
ATOM 668 N N . VAL A 1 83 ? 2.046 0.623 -0.740 1.00 98.06 83 VAL A N 1
ATOM 669 C CA . VAL A 1 83 ? 1.896 1.518 -1.896 1.00 98.06 83 VAL A CA 1
ATOM 670 C C . VAL A 1 83 ? 1.366 0.738 -3.092 1.00 98.06 83 VAL A C 1
ATOM 672 O O . VAL A 1 83 ? 1.830 -0.369 -3.365 1.00 98.06 83 VAL A O 1
ATOM 675 N N . CYS A 1 84 ? 0.445 1.344 -3.840 1.00 97.12 84 CYS A N 1
ATOM 676 C CA . CYS A 1 84 ? 0.264 1.064 -5.261 1.00 97.12 84 CYS A CA 1
ATOM 677 C C . CYS A 1 84 ? 0.641 2.307 -6.072 1.00 97.12 84 CYS A C 1
ATOM 679 O O . CYS A 1 84 ? 0.451 3.440 -5.629 1.00 97.12 84 CYS A O 1
ATOM 681 N N . ALA A 1 85 ? 1.206 2.097 -7.256 1.00 96.88 85 ALA A N 1
ATOM 682 C CA . ALA A 1 85 ? 1.692 3.180 -8.095 1.00 96.88 85 ALA A CA 1
ATOM 683 C C . ALA A 1 85 ? 1.240 2.965 -9.536 1.00 96.88 85 ALA A C 1
ATOM 685 O O . ALA A 1 85 ? 1.589 1.972 -10.167 1.00 96.88 85 ALA A O 1
ATOM 686 N N . PHE A 1 86 ? 0.470 3.915 -10.057 1.00 95.19 86 PHE A N 1
ATOM 687 C CA . PHE A 1 86 ? -0.037 3.879 -11.419 1.00 95.19 86 PHE A CA 1
ATOM 688 C C . PHE A 1 86 ? 1.026 4.270 -12.452 1.00 95.19 86 PHE A C 1
ATOM 690 O O . PHE A 1 86 ? 1.650 5.340 -12.367 1.00 95.19 86 PHE A O 1
ATOM 697 N N . GLY A 1 87 ? 1.168 3.428 -13.475 1.00 92.31 87 GLY A N 1
ATOM 698 C CA . GLY A 1 87 ? 2.006 3.662 -14.647 1.00 92.31 87 GLY A CA 1
ATOM 699 C C . GLY A 1 87 ? 3.410 3.041 -14.585 1.00 92.31 87 GLY A C 1
ATOM 700 O O . GLY A 1 87 ? 3.768 2.362 -13.626 1.00 92.31 87 GLY A O 1
ATOM 701 N N . PRO A 1 88 ? 4.250 3.310 -15.604 1.00 92.25 88 PRO A N 1
ATOM 702 C CA . PRO A 1 88 ? 5.492 2.567 -15.859 1.00 92.25 88 PRO A CA 1
ATOM 703 C C . PRO A 1 88 ? 6.596 2.784 -14.814 1.00 92.25 88 PRO A C 1
ATOM 705 O O . PRO A 1 88 ? 7.648 2.161 -14.883 1.00 92.25 88 PRO A O 1
ATOM 708 N N . ARG A 1 89 ? 6.387 3.682 -13.843 1.00 94.88 89 ARG A N 1
ATOM 709 C CA . ARG A 1 89 ? 7.318 3.909 -12.729 1.00 94.88 89 ARG A CA 1
ATOM 710 C C . ARG A 1 89 ? 6.971 3.101 -11.476 1.00 94.88 89 ARG A C 1
ATOM 712 O O . ARG A 1 89 ? 7.583 3.349 -10.441 1.00 94.88 89 ARG A O 1
ATOM 719 N N . GLU A 1 90 ? 6.033 2.152 -11.556 1.00 96.94 90 GLU A N 1
ATOM 720 C CA . GLU A 1 90 ? 5.633 1.295 -10.429 1.00 96.94 90 GLU A CA 1
ATOM 721 C C . GLU A 1 90 ? 6.849 0.680 -9.721 1.00 96.94 90 GLU A C 1
ATOM 723 O O . GLU A 1 90 ? 6.970 0.827 -8.509 1.00 96.94 90 GLU A O 1
ATOM 728 N N . ALA A 1 91 ? 7.798 0.104 -10.470 1.00 97.12 91 ALA A N 1
ATOM 729 C CA . ALA A 1 91 ? 9.006 -0.509 -9.910 1.00 97.12 91 ALA A CA 1
ATOM 730 C C . ALA A 1 91 ? 9.847 0.468 -9.066 1.00 97.12 91 ALA A C 1
ATOM 732 O O . ALA A 1 91 ? 10.186 0.168 -7.926 1.00 97.12 91 ALA A O 1
ATOM 733 N N . ALA A 1 92 ? 10.086 1.684 -9.564 1.00 97.31 92 ALA A N 1
ATOM 734 C CA . ALA A 1 92 ? 10.824 2.706 -8.817 1.00 97.31 92 ALA A CA 1
ATOM 735 C C . ALA A 1 92 ? 10.072 3.163 -7.548 1.00 97.31 92 ALA A C 1
ATOM 737 O O . ALA A 1 92 ? 10.681 3.506 -6.534 1.00 97.31 92 ALA A O 1
ATOM 738 N N . CYS A 1 93 ? 8.737 3.189 -7.586 1.00 98.19 93 CYS A N 1
ATOM 739 C CA . CYS A 1 93 ? 7.922 3.467 -6.403 1.00 98.19 93 CYS A CA 1
ATOM 740 C C . CYS A 1 93 ? 7.986 2.312 -5.388 1.00 98.19 93 CYS A C 1
ATOM 742 O O . CYS A 1 93 ? 8.040 2.570 -4.187 1.00 98.19 93 CYS A O 1
ATOM 744 N N . MET A 1 94 ? 8.017 1.062 -5.857 1.00 98.38 94 MET A N 1
ATOM 745 C CA . MET A 1 94 ? 8.184 -0.133 -5.024 1.00 98.38 94 MET A CA 1
ATOM 746 C C . MET A 1 94 ? 9.551 -0.154 -4.328 1.00 98.38 94 MET A C 1
ATOM 748 O O . MET A 1 94 ? 9.612 -0.390 -3.124 1.00 98.38 94 MET A O 1
ATOM 752 N N . GLU A 1 95 ? 10.631 0.186 -5.038 1.00 98.19 95 GLU A N 1
ATOM 753 C CA . GLU A 1 95 ? 11.975 0.354 -4.460 1.00 98.19 95 GLU A CA 1
ATOM 754 C C . GLU A 1 95 ? 11.976 1.389 -3.330 1.00 98.19 95 GLU A C 1
ATOM 756 O O . GLU A 1 95 ? 12.462 1.129 -2.226 1.00 98.19 95 GLU A O 1
ATOM 761 N N . ARG A 1 96 ? 11.363 2.554 -3.574 1.00 98.25 96 ARG A N 1
ATOM 762 C CA . ARG A 1 96 ? 11.241 3.611 -2.564 1.00 98.25 96 ARG A CA 1
ATOM 763 C C . ARG A 1 96 ? 10.419 3.163 -1.356 1.00 98.25 96 ARG A C 1
ATOM 765 O O . ARG A 1 96 ? 10.823 3.435 -0.227 1.00 98.25 96 ARG A O 1
ATOM 772 N N . ALA A 1 97 ? 9.301 2.474 -1.579 1.00 98.19 97 ALA A N 1
ATOM 773 C CA . ALA A 1 97 ? 8.459 1.948 -0.510 1.00 98.19 97 ALA A CA 1
ATOM 774 C C . ALA A 1 97 ? 9.208 0.906 0.334 1.00 98.19 97 ALA A C 1
ATOM 776 O O . ALA A 1 97 ? 9.192 0.990 1.562 1.00 98.19 97 ALA A O 1
ATOM 777 N N . ALA A 1 98 ? 9.920 -0.024 -0.309 1.00 97.88 98 ALA A N 1
ATOM 778 C CA . ALA A 1 98 ? 10.720 -1.036 0.368 1.00 97.88 98 ALA A CA 1
ATOM 779 C C . ALA A 1 98 ? 11.829 -0.405 1.224 1.00 97.88 98 ALA A C 1
ATOM 781 O O . ALA A 1 98 ? 11.954 -0.762 2.394 1.00 97.88 98 ALA A O 1
ATOM 782 N N . GLY A 1 99 ? 12.558 0.585 0.696 1.00 97.12 99 GLY A N 1
ATOM 783 C CA . GLY A 1 99 ? 13.583 1.321 1.449 1.00 97.12 99 GLY A CA 1
ATOM 784 C C . GLY A 1 99 ? 13.041 2.136 2.632 1.00 97.12 99 GLY A C 1
ATOM 785 O O . GLY A 1 99 ? 13.788 2.452 3.551 1.00 97.12 99 GLY A O 1
ATOM 786 N N . MET A 1 100 ? 11.741 2.443 2.633 1.00 96.12 100 MET A N 1
ATOM 787 C CA . MET A 1 100 ? 11.035 3.131 3.722 1.00 96.12 100 MET A CA 1
ATOM 788 C C . MET A 1 100 ? 10.276 2.178 4.657 1.00 96.12 100 MET A C 1
ATOM 790 O O . MET A 1 100 ? 9.537 2.625 5.530 1.00 96.12 100 MET A O 1
ATOM 794 N N . GLY A 1 101 ? 10.439 0.862 4.487 1.00 94.44 101 GLY A N 1
ATOM 795 C CA . GLY A 1 101 ? 9.809 -0.152 5.333 1.00 94.44 101 GLY A CA 1
ATOM 796 C C . GLY A 1 101 ? 8.352 -0.488 4.989 1.00 94.44 101 GLY A C 1
ATOM 797 O O . GLY A 1 101 ? 7.746 -1.293 5.694 1.00 94.44 101 GLY A O 1
ATOM 798 N N . GLY A 1 102 ? 7.790 0.052 3.905 1.00 96.00 102 GLY A N 1
ATOM 799 C CA . GLY A 1 102 ? 6.397 -0.172 3.505 1.00 96.00 102 GLY A CA 1
ATOM 800 C C . GLY A 1 102 ? 6.169 -1.388 2.618 1.00 96.00 102 GLY A C 1
ATOM 801 O O . GLY A 1 102 ? 7.081 -1.912 1.984 1.00 96.00 102 GLY A O 1
ATOM 802 N N . HIS A 1 103 ? 4.934 -1.871 2.559 1.00 97.44 103 HIS A N 1
ATOM 803 C CA . HIS A 1 103 ? 4.525 -2.994 1.713 1.00 97.44 103 HIS A CA 1
ATOM 804 C C . HIS A 1 103 ? 4.216 -2.555 0.270 1.00 97.44 103 HIS A C 1
ATOM 806 O O . HIS A 1 103 ? 4.149 -1.369 -0.049 1.00 97.44 103 HIS A O 1
ATOM 812 N N . MET A 1 104 ? 4.033 -3.526 -0.624 1.00 98.00 104 MET A N 1
ATOM 813 C CA . MET A 1 104 ? 3.943 -3.299 -2.067 1.00 98.00 104 MET A CA 1
ATOM 814 C C . MET A 1 104 ? 2.701 -3.981 -2.637 1.00 98.00 104 MET A C 1
ATOM 816 O O . MET A 1 104 ? 2.484 -5.168 -2.392 1.00 98.00 104 MET A O 1
ATOM 820 N N . ARG A 1 105 ? 1.897 -3.240 -3.404 1.00 98.00 105 ARG A N 1
ATOM 821 C CA . ARG A 1 105 ? 0.780 -3.768 -4.193 1.00 98.00 105 ARG A CA 1
ATOM 822 C C . ARG A 1 105 ? 1.075 -3.524 -5.667 1.00 98.00 105 ARG A C 1
ATOM 824 O O . ARG A 1 105 ? 0.990 -2.388 -6.124 1.00 98.00 105 ARG A O 1
ATOM 831 N N . VAL A 1 106 ? 1.371 -4.599 -6.392 1.00 98.12 106 VAL A N 1
ATOM 832 C CA . VAL A 1 106 ? 1.671 -4.575 -7.830 1.00 98.12 106 VAL A CA 1
ATOM 833 C C . VAL A 1 106 ? 0.620 -5.324 -8.637 1.00 98.12 106 VAL A C 1
ATOM 835 O O . VAL A 1 106 ? -0.060 -6.202 -8.103 1.00 98.12 106 VAL A O 1
ATOM 838 N N . GLY A 1 107 ? 0.504 -4.995 -9.922 1.00 97.31 107 GLY A N 1
ATOM 839 C CA . GLY A 1 107 ? -0.334 -5.740 -10.858 1.00 97.31 107 GLY A CA 1
ATOM 840 C C . GLY A 1 107 ? -0.920 -4.886 -11.977 1.00 97.31 107 GLY A C 1
ATOM 841 O O . GLY A 1 107 ? -0.811 -3.663 -11.977 1.00 97.31 107 GLY A O 1
ATOM 842 N N . PHE A 1 108 ? -1.609 -5.551 -12.903 1.00 96.94 108 PHE A N 1
ATOM 843 C CA . PHE A 1 108 ? -2.181 -4.970 -14.122 1.00 96.94 108 PHE A CA 1
ATOM 844 C C . PHE A 1 108 ? -3.248 -3.907 -13.877 1.00 96.94 108 PHE A C 1
ATOM 846 O O . PHE A 1 108 ? -3.496 -3.092 -14.760 1.00 96.94 108 PHE A O 1
ATOM 853 N N . GLU A 1 109 ? -3.839 -3.873 -12.680 1.00 93.88 109 GLU A N 1
ATOM 854 C CA . GLU A 1 109 ? -4.672 -2.744 -12.262 1.00 93.88 109 GLU A CA 1
ATOM 855 C C . GLU A 1 109 ? -3.866 -1.438 -12.242 1.00 93.88 109 GLU A C 1
ATOM 857 O O . GLU A 1 109 ? -4.369 -0.403 -12.662 1.00 93.88 109 GLU A O 1
ATOM 862 N N . ASN A 1 110 ? -2.609 -1.471 -11.792 1.00 93.38 110 ASN A N 1
ATOM 863 C CA . ASN A 1 110 ? -1.794 -0.267 -11.652 1.00 93.38 110 ASN A CA 1
ATOM 864 C C . ASN A 1 110 ? -0.872 -0.039 -12.864 1.00 93.38 110 ASN A C 1
ATOM 866 O O . ASN A 1 110 ? -0.610 1.105 -13.249 1.00 93.38 110 ASN A O 1
ATOM 870 N N . ASN A 1 111 ? -0.324 -1.116 -13.437 1.00 94.88 111 ASN A N 1
ATOM 871 C CA . ASN A 1 111 ? 0.768 -1.050 -14.403 1.00 94.88 111 ASN A CA 1
ATOM 872 C C . ASN A 1 111 ? 0.834 -2.300 -15.297 1.00 94.88 111 ASN A C 1
ATOM 874 O O . ASN A 1 111 ? 0.658 -3.422 -14.836 1.00 94.88 111 ASN A O 1
ATOM 878 N N . LEU A 1 112 ? 1.150 -2.097 -16.579 1.00 96.31 112 LEU A N 1
ATOM 879 C CA . LEU A 1 112 ? 1.315 -3.164 -17.574 1.00 96.31 112 LEU A CA 1
ATOM 880 C C . LEU A 1 112 ? 2.776 -3.376 -18.000 1.00 96.31 112 LEU A C 1
ATOM 882 O O . LEU A 1 112 ? 3.035 -4.248 -18.823 1.00 96.31 112 LEU A O 1
ATOM 886 N N . TYR A 1 113 ? 3.724 -2.579 -17.499 1.00 96.62 113 TYR A N 1
ATOM 887 C CA . TYR A 1 113 ? 5.080 -2.494 -18.045 1.00 96.62 113 TYR A CA 1
ATOM 888 C C . TYR A 1 113 ? 6.153 -2.960 -17.056 1.00 96.62 113 TYR A C 1
ATOM 890 O O . TYR A 1 113 ? 6.066 -2.720 -15.852 1.00 96.62 113 TYR A O 1
ATOM 898 N N . LEU A 1 114 ? 7.199 -3.588 -17.579 1.00 97.88 114 LEU A N 1
ATOM 899 C CA . LEU A 1 114 ? 8.461 -3.838 -16.891 1.00 97.88 114 LEU A CA 1
ATOM 900 C C . LEU A 1 114 ? 9.323 -2.555 -16.859 1.00 97.88 114 LEU A C 1
ATOM 902 O O . LEU A 1 114 ? 9.038 -1.607 -17.597 1.00 97.88 114 LEU A O 1
ATOM 906 N N . PRO A 1 115 ? 10.381 -2.490 -16.023 1.00 96.31 115 PRO A N 1
ATOM 907 C CA . PRO A 1 115 ? 11.228 -1.296 -15.898 1.00 96.31 115 PRO A CA 1
ATOM 908 C C . PRO A 1 115 ? 11.925 -0.869 -17.196 1.00 96.31 115 PRO A C 1
ATOM 910 O O . PRO A 1 115 ? 12.207 0.311 -17.383 1.00 96.31 115 PRO A O 1
ATOM 913 N N . ASP A 1 116 ? 12.187 -1.821 -18.091 1.00 96.44 116 ASP A N 1
ATOM 914 C CA . ASP A 1 116 ? 12.760 -1.592 -19.422 1.00 96.44 116 ASP A CA 1
ATOM 915 C C . ASP A 1 116 ? 11.728 -1.085 -20.450 1.00 96.44 116 ASP A C 1
ATOM 917 O O . ASP A 1 116 ? 12.079 -0.778 -21.588 1.00 96.44 116 ASP A O 1
ATOM 921 N N . GLY A 1 117 ? 10.457 -0.970 -20.053 1.00 95.75 117 GLY A N 1
ATOM 922 C CA . GLY A 1 117 ? 9.348 -0.538 -20.896 1.00 95.75 117 GLY A CA 1
ATOM 923 C C . GLY A 1 117 ? 8.661 -1.662 -21.674 1.00 95.75 117 GLY A C 1
ATOM 924 O O . GLY A 1 117 ? 7.660 -1.390 -22.339 1.00 95.75 117 GLY A O 1
ATOM 925 N N . ALA A 1 118 ? 9.135 -2.910 -21.591 1.00 97.56 118 ALA A N 1
ATOM 926 C CA . ALA A 1 118 ? 8.442 -4.046 -22.191 1.00 97.56 118 ALA A CA 1
ATOM 927 C C . ALA A 1 118 ? 7.098 -4.301 -21.489 1.00 97.56 118 ALA A C 1
ATOM 929 O O . ALA A 1 118 ? 6.937 -4.025 -20.302 1.00 97.56 118 ALA A O 1
ATOM 930 N N . VAL A 1 119 ? 6.114 -4.850 -22.204 1.00 98.12 119 VAL A N 1
ATOM 931 C CA . VAL A 1 119 ? 4.846 -5.264 -21.584 1.00 98.12 119 VAL A CA 1
ATOM 932 C C . VAL A 1 119 ? 5.099 -6.501 -20.726 1.00 98.12 119 VAL A C 1
ATOM 934 O O . VAL A 1 119 ? 5.674 -7.485 -21.193 1.00 98.12 119 VAL A O 1
ATOM 937 N N . ALA A 1 120 ? 4.669 -6.457 -19.468 1.00 98.12 120 ALA A N 1
ATOM 938 C CA . ALA A 1 120 ? 4.771 -7.589 -18.566 1.00 98.12 120 ALA A CA 1
ATOM 939 C C . ALA A 1 120 ? 3.877 -8.741 -19.071 1.00 98.12 120 ALA A C 1
ATOM 941 O O . ALA A 1 120 ? 2.701 -8.516 -19.363 1.00 98.12 120 ALA A O 1
ATOM 942 N N . PRO A 1 121 ? 4.397 -9.979 -19.165 1.00 98.06 121 PRO A N 1
ATOM 943 C CA . PRO A 1 121 ? 3.646 -11.097 -19.737 1.00 98.06 121 PRO A CA 1
ATOM 944 C C . PRO A 1 121 ? 2.476 -11.550 -18.851 1.00 98.06 121 PRO A C 1
ATOM 946 O O . PRO A 1 121 ? 1.486 -12.073 -19.350 1.00 98.06 121 PRO A O 1
ATOM 949 N N . ASP A 1 122 ? 2.584 -11.353 -17.535 1.00 98.62 122 ASP A N 1
ATOM 950 C CA . ASP A 1 122 ? 1.563 -11.683 -16.545 1.00 98.62 122 ASP A CA 1
ATOM 951 C C . ASP A 1 122 ? 1.756 -10.854 -15.257 1.00 98.62 122 ASP A C 1
ATOM 953 O O . ASP A 1 122 ? 2.791 -10.215 -15.041 1.00 98.62 122 ASP A O 1
ATOM 957 N N . ASN A 1 123 ? 0.763 -10.887 -14.360 1.00 98.62 123 ASN A N 1
ATOM 958 C CA . ASN A 1 123 ? 0.894 -10.296 -13.022 1.00 98.62 123 ASN A CA 1
ATOM 959 C C . ASN A 1 123 ? 2.048 -10.929 -12.227 1.00 98.62 123 ASN A C 1
ATOM 961 O O . ASN A 1 123 ? 2.672 -10.266 -11.399 1.00 98.62 123 ASN A O 1
ATOM 965 N N . ALA A 1 124 ? 2.351 -12.209 -12.469 1.00 98.62 124 ALA A N 1
ATOM 966 C CA . ALA A 1 124 ? 3.397 -12.918 -11.746 1.00 98.62 124 ALA A CA 1
ATOM 967 C C . ALA A 1 124 ? 4.796 -12.348 -12.043 1.00 98.62 124 ALA A C 1
ATOM 969 O O . ALA A 1 124 ? 5.659 -12.388 -11.169 1.00 98.62 124 ALA A O 1
ATOM 970 N N . ALA A 1 125 ? 5.030 -11.771 -13.222 1.00 98.56 125 ALA A N 1
ATOM 971 C CA . ALA A 1 125 ? 6.260 -11.074 -13.574 1.00 98.56 125 ALA A CA 1
ATOM 972 C C . ALA A 1 125 ? 6.458 -9.823 -12.715 1.00 98.56 125 ALA A C 1
ATOM 974 O O . ALA A 1 125 ? 7.539 -9.639 -12.155 1.00 98.56 125 ALA A O 1
ATOM 975 N N . LEU A 1 126 ? 5.402 -9.026 -12.529 1.00 98.56 126 LEU A N 1
ATOM 976 C CA . LEU A 1 126 ? 5.428 -7.859 -11.641 1.00 98.56 126 LEU A CA 1
ATOM 977 C C . LEU A 1 126 ? 5.620 -8.275 -10.174 1.00 98.56 126 LEU A C 1
ATOM 979 O O . LEU A 1 126 ? 6.409 -7.664 -9.456 1.00 98.56 126 LEU A O 1
ATOM 983 N N . VAL A 1 127 ? 4.974 -9.363 -9.737 1.00 98.50 127 VAL A N 1
ATOM 984 C CA . VAL A 1 127 ? 5.166 -9.921 -8.386 1.00 98.50 127 VAL A CA 1
ATOM 985 C C . VAL A 1 127 ? 6.602 -10.408 -8.173 1.00 98.50 127 VAL A C 1
ATOM 987 O O . VAL A 1 127 ? 7.184 -10.125 -7.129 1.00 98.50 127 VAL A O 1
ATOM 990 N N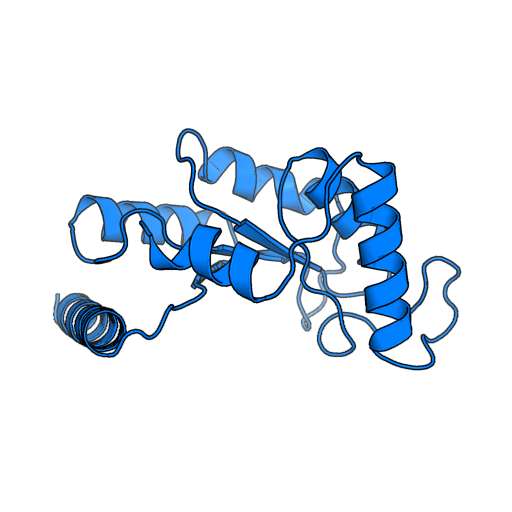 . ARG A 1 128 ? 7.204 -11.112 -9.144 1.00 98.56 128 ARG A N 1
ATOM 991 C CA . ARG A 1 128 ? 8.607 -11.560 -9.068 1.00 98.56 128 ARG A CA 1
ATOM 992 C C . ARG A 1 128 ? 9.566 -10.379 -8.949 1.00 98.56 128 ARG A C 1
ATOM 994 O O . ARG A 1 128 ? 10.484 -10.446 -8.136 1.00 98.56 128 ARG A O 1
ATOM 1001 N N . LEU A 1 129 ? 9.324 -9.311 -9.708 1.00 98.19 129 LEU A N 1
ATOM 1002 C CA . LEU A 1 129 ? 10.103 -8.079 -9.622 1.00 98.19 129 LEU A CA 1
ATOM 1003 C C . LEU A 1 129 ? 9.984 -7.443 -8.230 1.00 98.19 129 LEU A C 1
ATOM 1005 O O . LEU A 1 129 ? 10.998 -7.250 -7.571 1.00 98.19 129 LEU A O 1
ATOM 1009 N N . ALA A 1 130 ? 8.765 -7.220 -7.730 1.00 98.31 130 ALA A N 1
ATOM 1010 C CA . ALA A 1 130 ? 8.554 -6.663 -6.390 1.00 98.31 130 ALA A CA 1
ATOM 1011 C C . ALA A 1 130 ? 9.178 -7.535 -5.283 1.00 98.31 130 ALA A C 1
ATOM 1013 O O . ALA A 1 130 ? 9.729 -7.024 -4.307 1.00 98.31 130 ALA A O 1
ATOM 1014 N N . ALA A 1 131 ? 9.128 -8.860 -5.435 1.00 98.31 131 ALA A N 1
ATOM 1015 C CA . ALA A 1 131 ? 9.759 -9.798 -4.515 1.00 98.31 131 ALA A CA 1
ATOM 1016 C C . ALA A 1 131 ? 11.295 -9.706 -4.533 1.00 98.31 131 ALA A C 1
ATOM 1018 O O . ALA A 1 131 ? 11.920 -9.842 -3.481 1.00 98.31 131 ALA A O 1
ATOM 1019 N N . ALA A 1 132 ? 11.910 -9.486 -5.700 1.00 98.12 132 ALA A N 1
ATOM 1020 C CA . ALA A 1 132 ? 13.345 -9.230 -5.815 1.00 98.12 132 ALA A CA 1
ATOM 1021 C C . ALA A 1 132 ? 13.718 -7.894 -5.156 1.00 98.12 132 ALA A C 1
ATOM 1023 O O . ALA A 1 132 ? 14.568 -7.881 -4.269 1.00 98.12 132 ALA A O 1
ATOM 1024 N N . THR A 1 133 ? 12.981 -6.822 -5.463 1.00 97.94 133 THR A N 1
ATOM 1025 C CA . THR A 1 133 ? 13.144 -5.497 -4.846 1.00 97.94 133 THR A CA 1
ATOM 1026 C C . THR A 1 133 ? 13.067 -5.545 -3.316 1.00 97.94 133 THR A C 1
ATOM 1028 O O . THR A 1 133 ? 13.878 -4.924 -2.632 1.00 97.94 133 THR A O 1
ATOM 1031 N N . ALA A 1 134 ? 12.127 -6.310 -2.743 1.00 97.69 134 ALA A N 1
ATOM 1032 C CA . ALA A 1 134 ? 12.049 -6.490 -1.290 1.00 97.69 134 ALA A CA 1
ATOM 1033 C C . ALA A 1 134 ? 13.336 -7.101 -0.717 1.00 97.69 134 ALA A C 1
ATOM 1035 O O . ALA A 1 134 ? 13.851 -6.618 0.290 1.00 97.69 134 ALA A O 1
ATOM 1036 N N . ARG A 1 135 ? 13.854 -8.154 -1.361 1.00 97.44 135 ARG A N 1
ATOM 1037 C CA . ARG A 1 135 ? 15.064 -8.858 -0.916 1.00 97.44 135 ARG A CA 1
ATOM 1038 C C . ARG A 1 135 ? 16.304 -7.979 -1.033 1.00 97.44 135 ARG A C 1
ATOM 1040 O O . ARG A 1 135 ? 17.115 -7.975 -0.114 1.00 97.44 135 ARG A O 1
ATOM 1047 N N . GLU A 1 136 ? 16.429 -7.221 -2.118 1.00 96.69 136 GLU A N 1
ATOM 1048 C CA . GLU A 1 136 ? 17.515 -6.253 -2.328 1.00 96.69 136 GLU A CA 1
ATOM 1049 C C . GLU A 1 136 ? 17.510 -5.152 -1.261 1.00 96.69 136 GLU A C 1
ATOM 1051 O O . GLU A 1 136 ? 18.566 -4.751 -0.779 1.00 96.69 136 GLU A O 1
ATOM 1056 N N . ALA A 1 137 ? 16.325 -4.736 -0.806 1.00 96.56 137 ALA A N 1
ATOM 1057 C CA . ALA A 1 137 ? 16.157 -3.826 0.326 1.00 96.56 137 ALA A CA 1
ATOM 1058 C C . ALA A 1 137 ? 16.355 -4.495 1.707 1.00 96.56 137 ALA A C 1
ATOM 1060 O O . ALA A 1 137 ? 16.069 -3.879 2.733 1.00 96.56 137 ALA A O 1
ATOM 1061 N N . GLY A 1 138 ? 16.793 -5.759 1.761 1.00 96.25 138 GLY A N 1
ATOM 1062 C CA . GLY A 1 138 ? 17.014 -6.501 3.006 1.00 96.25 138 GLY A CA 1
ATOM 1063 C C . GLY A 1 138 ? 15.732 -6.919 3.735 1.00 96.25 138 GLY A C 1
ATOM 1064 O O . GLY A 1 138 ? 15.776 -7.226 4.925 1.00 96.25 138 GLY A O 1
ATOM 1065 N N . ARG A 1 139 ? 14.579 -6.929 3.055 1.00 95.50 139 ARG A N 1
ATOM 1066 C CA . ARG A 1 139 ? 13.280 -7.272 3.652 1.00 95.50 139 ARG A CA 1
ATOM 1067 C C . ARG A 1 139 ? 12.900 -8.720 3.366 1.00 95.50 139 ARG A C 1
ATOM 1069 O O . ARG A 1 139 ? 12.970 -9.192 2.231 1.00 95.50 139 ARG A O 1
ATOM 1076 N N . ALA A 1 140 ? 12.440 -9.418 4.401 1.00 93.81 140 ALA A N 1
ATOM 1077 C CA . ALA A 1 140 ? 11.889 -10.760 4.267 1.00 93.81 140 ALA A CA 1
ATOM 1078 C C . ALA A 1 140 ? 10.510 -10.728 3.586 1.00 93.81 140 ALA A C 1
ATOM 1080 O O . ALA A 1 140 ? 9.701 -9.827 3.822 1.00 93.81 140 A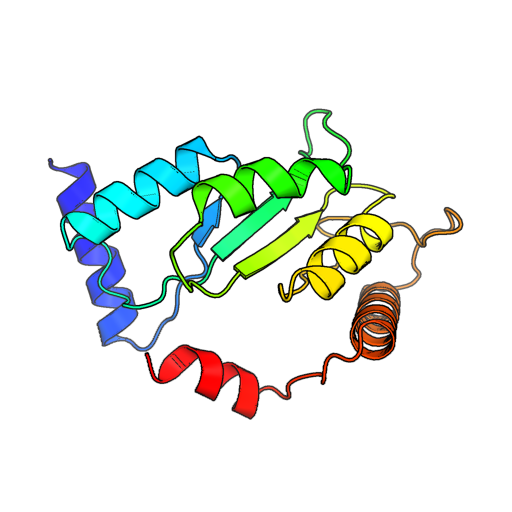LA A O 1
ATOM 1081 N N . LEU A 1 141 ? 10.232 -11.735 2.755 1.00 96.12 141 LEU A N 1
ATOM 1082 C CA . LEU A 1 141 ? 8.903 -11.943 2.186 1.00 96.12 141 LEU A CA 1
ATOM 1083 C C . LEU A 1 141 ? 8.051 -12.720 3.181 1.00 96.12 141 LEU A C 1
ATOM 1085 O O . LEU A 1 141 ? 8.421 -13.826 3.565 1.00 96.12 141 LEU A O 1
ATOM 1089 N N . LEU A 1 142 ? 6.909 -12.149 3.550 1.00 94.44 142 LEU A N 1
ATOM 1090 C CA . LEU A 1 142 ? 5.970 -12.795 4.457 1.00 94.44 142 LEU A CA 1
ATOM 1091 C C . LEU A 1 142 ? 5.120 -13.824 3.708 1.00 94.44 142 LEU A C 1
ATOM 1093 O O . LEU A 1 142 ? 4.544 -13.537 2.655 1.00 94.44 142 LEU A O 1
ATOM 1097 N N . GLY A 1 143 ? 4.987 -15.007 4.293 1.00 95.50 143 GLY A N 1
ATOM 1098 C CA . GLY A 1 143 ? 3.944 -15.960 3.965 1.00 95.50 143 GLY A CA 1
ATOM 1099 C C . GLY A 1 143 ? 2.570 -15.490 4.452 1.00 95.50 143 GLY A C 1
ATOM 1100 O O . GLY A 1 143 ? 2.431 -14.583 5.275 1.00 95.50 143 GLY A O 1
ATOM 1101 N N . ALA A 1 144 ? 1.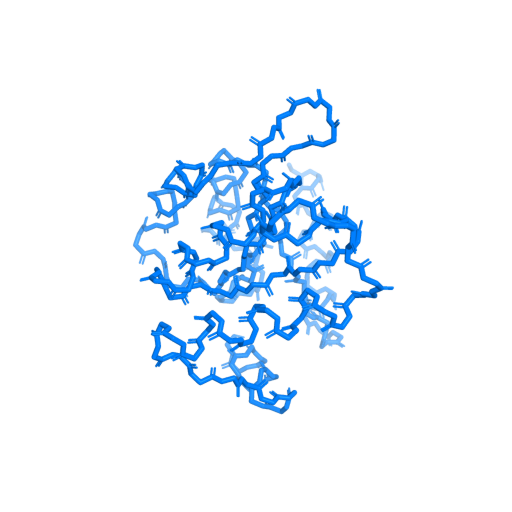515 -16.151 3.971 1.00 92.44 144 ALA A N 1
ATOM 1102 C CA . ALA A 1 144 ? 0.139 -15.766 4.289 1.00 92.44 144 ALA A CA 1
ATOM 1103 C C . ALA A 1 144 ? -0.168 -15.798 5.799 1.00 92.44 144 ALA A C 1
ATOM 1105 O O . ALA A 1 144 ? -0.891 -14.940 6.299 1.00 92.44 144 ALA A O 1
ATOM 1106 N N . SER A 1 145 ? 0.367 -16.775 6.535 1.00 92.44 145 SER A N 1
ATOM 1107 C CA . SER A 1 145 ? 0.158 -16.886 7.986 1.00 92.44 145 SER A CA 1
ATOM 1108 C C . SER A 1 145 ? 0.862 -15.772 8.760 1.00 92.44 145 SER A C 1
ATOM 1110 O O . SER A 1 145 ? 0.279 -15.219 9.686 1.00 92.44 145 SER A O 1
ATOM 1112 N N . GLU A 1 146 ? 2.073 -15.394 8.348 1.00 92.50 146 GLU A N 1
ATOM 1113 C CA . GLU A 1 146 ? 2.828 -14.295 8.962 1.00 92.50 146 GLU A CA 1
ATOM 1114 C C . GLU A 1 146 ? 2.140 -12.953 8.711 1.00 92.50 146 GLU A C 1
ATOM 1116 O O . GLU A 1 146 ? 1.980 -12.161 9.636 1.00 92.50 146 GLU A O 1
ATOM 1121 N N . LEU A 1 147 ? 1.643 -12.725 7.489 1.00 89.31 147 LEU A N 1
ATOM 1122 C CA . LEU A 1 147 ? 0.861 -11.530 7.178 1.00 89.31 147 LEU A CA 1
ATOM 1123 C C . LEU A 1 147 ? -0.426 -11.474 8.010 1.00 89.31 147 LEU A C 1
ATOM 1125 O O . LEU A 1 147 ? -0.751 -10.423 8.552 1.00 89.31 147 LEU A O 1
ATOM 1129 N N . ARG A 1 148 ? -1.146 -12.593 8.173 1.00 88.06 148 ARG A N 1
ATOM 1130 C CA . ARG A 1 148 ? -2.314 -12.636 9.069 1.00 88.06 148 ARG A CA 1
ATOM 1131 C C . ARG A 1 148 ? -1.940 -12.331 10.516 1.00 88.06 148 ARG A C 1
ATOM 1133 O O . ARG A 1 148 ? -2.725 -11.682 11.178 1.00 88.06 148 ARG A O 1
ATOM 1140 N N . ALA A 1 149 ? -0.770 -12.740 11.002 1.00 85.94 149 ALA A N 1
ATOM 1141 C CA . ALA A 1 149 ? -0.343 -12.457 12.374 1.00 85.94 149 ALA A CA 1
ATOM 1142 C C . ALA A 1 149 ? 0.100 -10.998 12.580 1.00 85.94 149 ALA A C 1
ATOM 1144 O O . ALA A 1 149 ? -0.222 -10.411 13.608 1.00 85.94 149 ALA A O 1
ATOM 1145 N N . LEU A 1 150 ? 0.804 -10.409 11.601 1.00 79.44 150 LEU A N 1
ATOM 1146 C CA . LEU A 1 150 ? 1.163 -8.981 11.587 1.00 79.44 150 LEU A CA 1
ATOM 1147 C C . LEU A 1 150 ? -0.079 -8.105 11.683 1.00 79.44 150 LEU A C 1
ATOM 1149 O O . LEU A 1 150 ? -0.066 -7.020 12.259 1.00 79.44 150 LEU A O 1
ATOM 1153 N N . THR A 1 151 ? -1.124 -8.591 11.035 1.00 70.94 151 THR A N 1
ATOM 1154 C CA . THR A 1 151 ? -2.348 -7.869 10.883 1.00 70.94 151 THR A CA 1
ATOM 1155 C C . THR A 1 151 ? -3.260 -8.236 12.075 1.00 70.94 151 THR A C 1
ATOM 1157 O O . THR A 1 151 ? -3.438 -7.423 12.974 1.00 70.94 151 THR A O 1
ATOM 1160 N N . MET A 1 152 ? -3.856 -9.423 12.147 1.00 64.44 152 MET A N 1
ATOM 1161 C CA . MET A 1 152 ? -4.996 -9.773 13.026 1.00 64.44 152 MET A CA 1
ATOM 1162 C C . MET A 1 152 ? -4.760 -9.710 14.549 1.00 64.44 152 MET A C 1
ATOM 1164 O O . MET A 1 152 ? -5.710 -9.921 15.300 1.00 64.44 152 MET A O 1
ATOM 1168 N N . ASN A 1 153 ? -3.539 -9.428 15.007 1.00 52.94 153 ASN A N 1
ATOM 1169 C CA . ASN A 1 153 ? -3.174 -9.385 16.427 1.00 52.94 153 ASN A CA 1
ATOM 1170 C C . ASN A 1 153 ? -3.025 -7.958 16.998 1.00 52.94 153 ASN A C 1
ATOM 1172 O O . ASN A 1 153 ? -2.435 -7.803 18.068 1.00 52.94 153 ASN A O 1
ATOM 1176 N N . GLY A 1 154 ? -3.533 -6.936 16.303 1.00 48.75 154 GLY A N 1
ATOM 1177 C CA . GLY A 1 154 ? -3.661 -5.562 16.815 1.00 48.75 154 GLY A CA 1
ATOM 1178 C C . GLY A 1 154 ? -5.005 -4.923 16.488 1.00 48.75 154 GLY A C 1
ATOM 1179 O O . GLY A 1 154 ? -5.976 -5.655 16.188 1.00 48.75 154 GLY A O 1
#

Foldseek 3Di:
DVVLVVQLVVQVVCVVVVHADAAEDAFLVSLLVVVVCVVVVSRVFPAHEYEYEAADPVDGFGDLVRCVRNVVSCPPPPHAYEYQGAELCRLVNLLSQLLVVHHYDDAPVRYQADNVGHGDPGSVSVVVSSCVSNVVSVHDDDDPVRVCCVG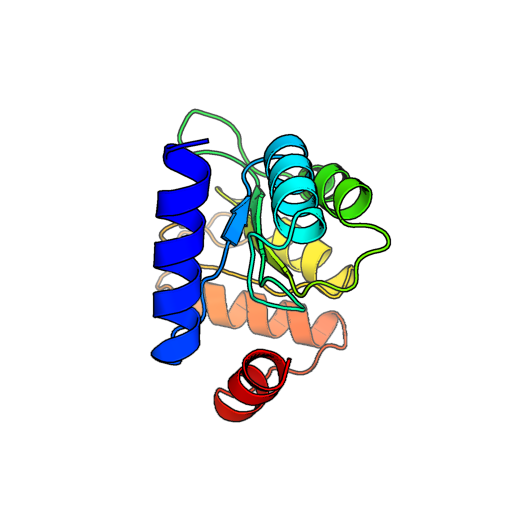VVD

Radius of gyration: 16.38 Å; chains: 1; bounding box: 43×32×40 Å

Secondary structure (DSSP, 8-state):
-HHHHHHHHHHHHHHHTT---EEEE-SHHHHHHHHHHHHTT-S--SSPEEEEEESBTTTB---GGGSHHHHHHHTT----EEEEE-STTHHHHHHHHHHTT-EE--STTT--B-TTSPBPSSHHHHHHHHHHHHHHTTPPPPPHHHHHHHHHT-

pLDDT: mean 92.99, std 8.97, range [48.75, 98.62]

Sequence (154 aa):
AAHDKAVHGFLLWLKKTGIWPQFIVYDAGDLQRLRDLHGRGLIPFERPWLLFVLGRYSGGRSKPADLEPFLAALAPLDWPWAVCAFGPREAACMERAAGMGGHMRVGFENNLYLPDGAVAPDNAALVRLAAATAREAGRALLGASELRALTMNG